Protein AF-A0A662RTA6-F1 (afdb_monomer_lite)

pLDDT: mean 86.13, std 8.51, range [60.94, 93.81]

Foldseek 3Di:
DCVPQWAQDCVAPNRATDGPPDSHGPCVVVDD

Radius of gyration: 9.19 Å; chains: 1; bounding box: 27×12×21 Å

Sequence (32 aa):
MFEDRIIIDLEIRHGKPVIRGTRVPIDIILGS

Secondary structure (DSSP, 8-state):
--TTSEEE-SSSTTT-EEETTS--BHHHHH--

Structure (mmCIF, N/CA/C/O backbone):
data_AF-A0A662RTA6-F1
#
_entry.id   AF-A0A662RTA6-F1
#
loop_
_atom_site.group_PDB
_atom_site.id
_atom_site.type_symbol
_atom_site.label_atom_id
_atom_site.label_alt_id
_atom_site.label_comp_id
_atom_site.label_asym_id
_atom_site.label_entity_id
_atom_site.label_seq_id
_atom_site.pdbx_PDB_ins_code
_atom_site.Cartn_x
_atom_site.Cartn_y
_atom_site.Cartn_z
_atom_site.occupancy
_atom_site.B_iso_or_equiv
_atom_site.auth_seq_id
_atom_site.auth_comp_id
_atom_site.auth_asym_id
_atom_site.auth_atom_id
_atom_site.pdbx_PDB_model_num
ATOM 1 N N . MET A 1 1 ? -18.466 2.893 -3.853 1.00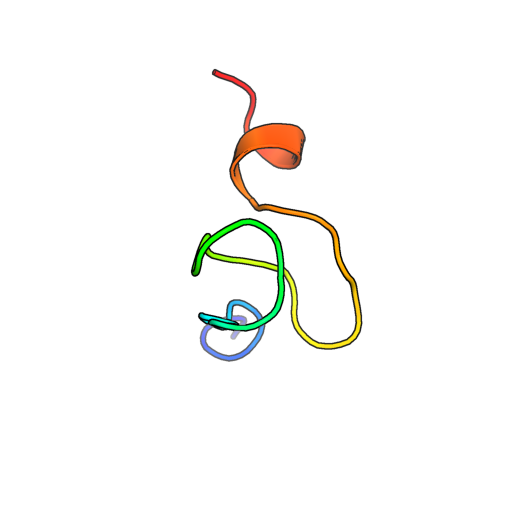 60.94 1 MET A N 1
ATOM 2 C CA . MET A 1 1 ? -18.667 1.433 -3.616 1.00 60.94 1 MET A CA 1
ATOM 3 C C . MET A 1 1 ? 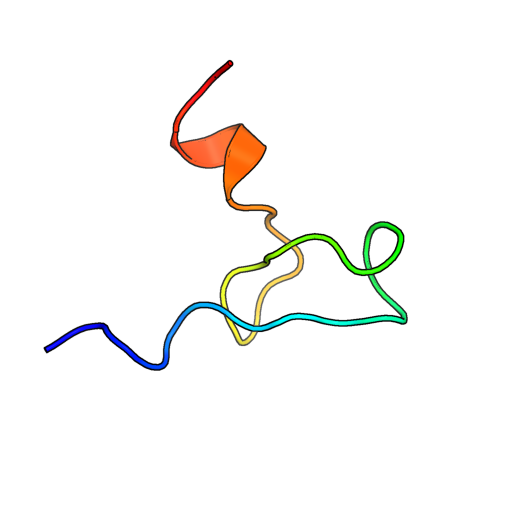-17.366 0.610 -3.637 1.00 60.94 1 MET A C 1
ATOM 5 O O . MET A 1 1 ? -17.432 -0.600 -3.444 1.00 60.94 1 MET A O 1
ATOM 9 N N . PHE A 1 2 ? -16.187 1.225 -3.807 1.00 68.31 2 PHE A N 1
ATOM 10 C CA . PHE A 1 2 ? -14.885 0.528 -3.788 1.00 68.31 2 PHE A CA 1
ATOM 11 C C . PHE A 1 2 ? -13.834 1.237 -2.915 1.00 68.31 2 PHE A C 1
ATOM 13 O O . PHE A 1 2 ? -12.670 0.842 -2.946 1.00 68.31 2 PHE A O 1
ATOM 20 N N . GLU A 1 3 ? -14.226 2.254 -2.137 1.00 70.62 3 GLU A N 1
ATOM 21 C CA . GLU A 1 3 ? -13.299 3.162 -1.449 1.00 70.62 3 GLU A CA 1
ATOM 22 C C . GLU A 1 3 ? -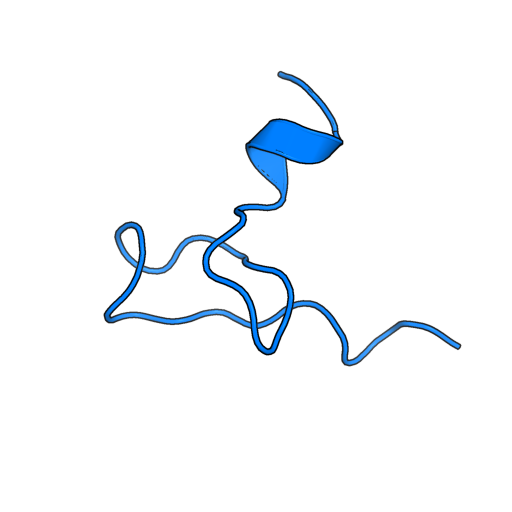12.315 2.473 -0.469 1.00 70.62 3 GLU A C 1
ATOM 24 O O . GLU A 1 3 ? -11.237 3.004 -0.239 1.00 70.62 3 GLU A O 1
ATOM 29 N N . ASP A 1 4 ? -12.591 1.259 0.025 1.00 78.88 4 ASP A N 1
ATOM 30 C CA . ASP A 1 4 ? -11.784 0.595 1.072 1.00 78.88 4 ASP A CA 1
ATOM 31 C C . ASP A 1 4 ? -10.818 -0.510 0.602 1.00 78.88 4 ASP A C 1
ATOM 33 O O . ASP A 1 4 ? -10.206 -1.219 1.417 1.00 78.88 4 ASP A O 1
ATOM 37 N N . ARG A 1 5 ? -10.679 -0.709 -0.713 1.00 89.19 5 ARG A N 1
ATOM 38 C CA . ARG A 1 5 ? -9.849 -1.802 -1.254 1.00 89.19 5 ARG A CA 1
ATOM 39 C C . ARG A 1 5 ? -8.375 -1.455 -1.400 1.00 89.19 5 ARG A C 1
ATOM 41 O O . ARG A 1 5 ? -7.581 -2.378 -1.546 1.00 89.19 5 ARG A O 1
ATOM 48 N N . ILE A 1 6 ? -8.009 -0.178 -1.370 1.00 92.00 6 ILE A N 1
ATOM 49 C CA . ILE A 1 6 ? -6.621 0.266 -1.522 1.00 92.00 6 ILE A CA 1
ATOM 50 C C . ILE A 1 6 ? -6.092 0.637 -0.144 1.00 92.00 6 ILE A C 1
ATOM 52 O O . ILE A 1 6 ? -6.675 1.474 0.538 1.00 92.00 6 ILE A O 1
ATOM 56 N N . ILE A 1 7 ? -5.002 -0.001 0.269 1.00 92.38 7 ILE A N 1
ATOM 57 C CA . ILE A 1 7 ? -4.330 0.288 1.536 1.00 92.38 7 ILE A CA 1
ATOM 58 C C . ILE A 1 7 ? -2.887 0.710 1.279 1.00 92.38 7 ILE A C 1
ATOM 60 O O . ILE A 1 7 ? -2.281 0.319 0.280 1.00 92.38 7 ILE A O 1
ATOM 64 N N . ILE A 1 8 ? -2.340 1.495 2.202 1.00 91.12 8 ILE A N 1
ATOM 65 C CA . ILE A 1 8 ? -0.900 1.720 2.308 1.00 91.12 8 ILE A CA 1
ATOM 66 C C . ILE A 1 8 ? -0.369 0.679 3.290 1.00 91.12 8 ILE A C 1
ATOM 68 O O . ILE A 1 8 ? -0.768 0.673 4.453 1.00 91.12 8 ILE A O 1
ATOM 72 N N . ASP A 1 9 ? 0.517 -0.192 2.823 1.00 86.88 9 ASP A N 1
ATOM 73 C CA . ASP A 1 9 ? 1.206 -1.172 3.659 1.00 86.88 9 ASP A CA 1
ATOM 74 C C . ASP A 1 9 ? 2.697 -0.818 3.693 1.00 86.88 9 ASP A C 1
ATOM 76 O O . ASP A 1 9 ? 3.380 -0.891 2.673 1.00 86.88 9 ASP A O 1
ATOM 80 N N . LEU A 1 10 ? 3.196 -0.381 4.854 1.00 88.00 10 LEU A N 1
ATOM 81 C CA . LEU A 1 10 ? 4.583 0.071 5.018 1.00 88.00 10 LEU A CA 1
ATOM 82 C C . LEU A 1 10 ? 5.599 -1.076 4.936 1.00 88.00 10 LEU A C 1
ATOM 84 O O . LEU A 1 10 ? 6.764 -0.833 4.619 1.00 88.00 10 LEU A O 1
ATOM 88 N N . GLU A 1 11 ? 5.172 -2.312 5.189 1.00 87.31 11 GLU A N 1
ATOM 89 C CA . GLU A 1 11 ? 6.027 -3.499 5.125 1.00 8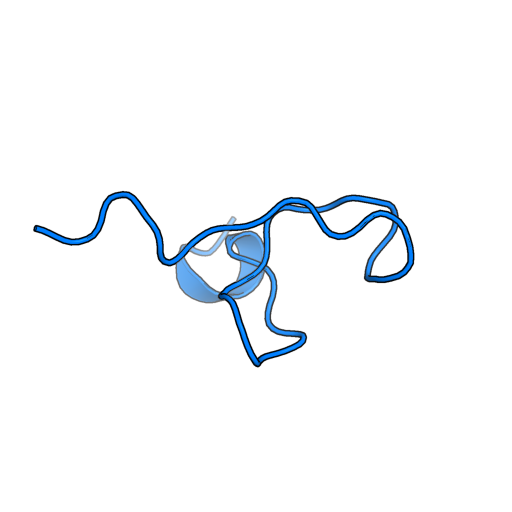7.31 11 GLU A CA 1
ATOM 90 C C . GLU A 1 11 ? 6.148 -4.024 3.686 1.00 87.31 11 GLU A C 1
ATOM 92 O O . GLU A 1 11 ? 7.112 -4.707 3.333 1.00 87.31 11 GLU A O 1
ATOM 97 N N . ILE A 1 12 ? 5.193 -3.674 2.819 1.00 80.31 12 ILE A N 1
ATOM 98 C CA . ILE A 1 12 ? 5.138 -4.120 1.428 1.00 80.31 12 ILE A CA 1
ATOM 99 C C . ILE A 1 12 ? 5.535 -2.987 0.482 1.00 80.31 12 ILE A C 1
ATOM 101 O O . ILE A 1 12 ? 4.979 -1.893 0.497 1.00 80.31 12 ILE A O 1
ATOM 105 N N . ARG A 1 13 ? 6.464 -3.273 -0.442 1.00 81.94 13 ARG A N 1
ATOM 106 C CA . ARG A 1 13 ? 6.779 -2.386 -1.584 1.00 81.94 13 ARG A CA 1
ATOM 107 C C . ARG A 1 13 ? 7.093 -0.931 -1.165 1.00 81.94 13 ARG A C 1
ATOM 109 O O . ARG A 1 13 ? 6.802 -0.017 -1.928 1.00 81.94 13 ARG A O 1
ATOM 116 N N . HIS A 1 14 ? 7.705 -0.724 0.005 1.00 87.06 14 HIS A N 1
ATOM 117 C CA . HIS A 1 14 ? 8.075 0.594 0.551 1.00 87.06 14 HIS A CA 1
ATOM 118 C C . HIS A 1 14 ? 6.891 1.539 0.825 1.00 87.06 14 HIS A C 1
ATOM 120 O O . HIS A 1 14 ? 7.011 2.744 0.613 1.00 87.06 14 HIS A O 1
ATOM 126 N N . GLY A 1 15 ? 5.736 1.024 1.263 1.00 88.38 15 GLY A N 1
ATOM 127 C CA . GLY A 1 15 ? 4.575 1.881 1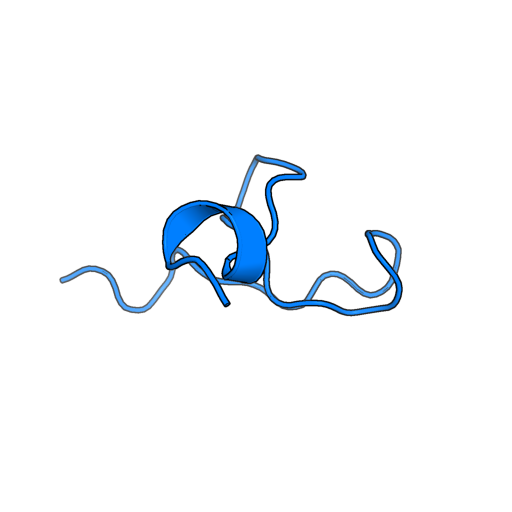.531 1.00 88.38 15 GLY A CA 1
ATOM 128 C C . GLY A 1 15 ? 3.796 2.265 0.276 1.00 88.38 15 GLY A C 1
ATOM 129 O O . GLY A 1 15 ? 3.063 3.252 0.280 1.00 88.38 15 GLY A O 1
ATOM 130 N N . LYS A 1 16 ? 3.953 1.517 -0.821 1.00 91.25 16 LYS A N 1
ATOM 131 C CA . LYS A 1 16 ? 3.153 1.740 -2.028 1.00 91.25 16 LYS A CA 1
ATOM 132 C C . LYS A 1 16 ? 1.679 1.385 -1.783 1.00 91.25 16 LYS A C 1
ATOM 134 O O . LYS A 1 16 ? 1.396 0.450 -1.034 1.00 91.25 16 LYS A O 1
ATOM 139 N N . PRO A 1 17 ? 0.735 2.060 -2.465 1.00 92.56 17 PRO A N 1
ATOM 140 C CA . PRO A 1 17 ? -0.665 1.657 -2.454 1.00 92.56 17 PRO A CA 1
ATOM 141 C C . PRO A 1 17 ? -0.835 0.263 -3.069 1.00 92.56 17 PRO A C 1
ATOM 143 O O . PRO A 1 17 ? -0.435 0.019 -4.214 1.00 92.56 17 PRO A O 1
ATOM 146 N N . VAL A 1 18 ? -1.455 -0.644 -2.318 1.00 93.81 18 VAL A N 1
ATOM 147 C CA . VAL A 1 18 ? -1.709 -2.035 -2.716 1.00 93.81 18 VAL A CA 1
ATOM 148 C C . VAL A 1 18 ? -3.181 -2.395 -2.547 1.00 93.81 18 VAL A C 1
ATOM 150 O O . VAL A 1 18 ? -3.900 -1.791 -1.749 1.00 93.81 18 VAL A O 1
ATOM 153 N N . ILE A 1 19 ? -3.641 -3.411 -3.281 1.00 92.75 19 ILE A N 1
ATOM 154 C CA . ILE A 1 19 ? -4.976 -3.980 -3.060 1.00 92.75 19 ILE A CA 1
ATOM 155 C C . ILE A 1 19 ? -4.968 -4.794 -1.763 1.00 92.75 19 ILE A C 1
ATOM 157 O O . ILE A 1 19 ? -4.193 -5.744 -1.627 1.00 92.75 19 ILE A O 1
ATOM 161 N N . ARG A 1 20 ? -5.874 -4.458 -0.839 1.00 91.25 20 ARG A N 1
ATOM 162 C CA . ARG A 1 20 ? -6.069 -5.127 0.454 1.00 91.25 20 ARG A CA 1
ATOM 163 C C . ARG A 1 20 ? -6.161 -6.646 0.284 1.00 91.25 20 ARG A C 1
ATOM 165 O O . ARG A 1 20 ? -6.914 -7.140 -0.552 1.00 91.25 20 ARG A O 1
ATOM 172 N N . GLY A 1 21 ? -5.419 -7.382 1.112 1.00 89.44 21 GLY A N 1
ATOM 173 C CA . GLY A 1 21 ? -5.372 -8.850 1.075 1.00 89.44 21 GLY A CA 1
ATOM 174 C C . GLY A 1 21 ? -4.478 -9.419 -0.029 1.00 89.44 21 GLY A C 1
ATOM 175 O O . GLY A 1 21 ? -4.368 -10.634 -0.171 1.00 89.44 21 GLY A O 1
ATOM 176 N N . THR A 1 22 ? -3.809 -8.558 -0.793 1.00 90.50 22 THR A N 1
ATOM 177 C CA . THR A 1 22 ? -2.825 -8.941 -1.804 1.00 90.50 22 THR A CA 1
ATOM 178 C C . THR A 1 22 ? -1.529 -8.164 -1.586 1.00 90.50 22 THR A C 1
ATOM 180 O O . THR A 1 22 ? -1.474 -7.224 -0.798 1.00 90.50 22 THR A O 1
ATOM 183 N N . ARG A 1 23 ? -0.479 -8.528 -2.329 1.00 90.75 23 ARG A N 1
ATOM 184 C CA . ARG A 1 23 ? 0.757 -7.732 -2.430 1.00 90.75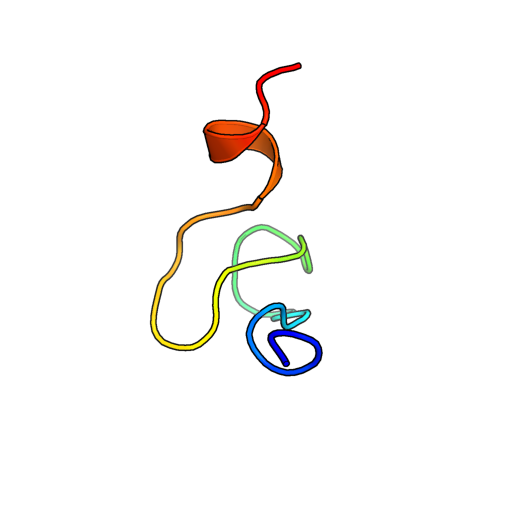 23 ARG A CA 1
ATOM 185 C C . ARG A 1 23 ? 0.891 -7.053 -3.795 1.00 90.75 23 ARG A C 1
ATOM 187 O O . ARG A 1 23 ? 2.007 -6.789 -4.247 1.00 90.75 23 ARG A O 1
ATOM 194 N N . VAL A 1 24 ? -0.236 -6.853 -4.483 1.00 92.38 24 VAL A N 1
ATOM 195 C CA . VAL A 1 24 ? -0.279 -6.291 -5.836 1.00 92.38 24 VAL A CA 1
ATOM 196 C C . VAL A 1 24 ? -0.385 -4.765 -5.734 1.00 92.38 24 VAL A C 1
ATOM 198 O O . VAL A 1 24 ? -1.396 -4.267 -5.230 1.00 92.38 24 VAL A O 1
ATOM 201 N N . PRO A 1 25 ? 0.642 -4.015 -6.175 1.00 92.00 25 PRO A N 1
ATOM 202 C CA . PRO A 1 25 ? 0.602 -2.561 -6.208 1.00 92.00 25 PRO A CA 1
ATOM 203 C C . PRO A 1 25 ? -0.298 -2.053 -7.334 1.00 92.00 25 PRO A C 1
ATOM 205 O O . PRO A 1 25 ? -0.397 -2.663 -8.400 1.00 92.00 25 PRO A O 1
ATOM 208 N N . ILE A 1 26 ? -0.927 -0.904 -7.098 1.00 91.69 26 ILE A N 1
ATOM 209 C CA . ILE A 1 26 ? -1.861 -0.285 -8.048 1.00 91.69 26 ILE A CA 1
ATOM 210 C C . ILE A 1 26 ? -1.172 0.106 -9.363 1.00 91.69 26 ILE A C 1
ATOM 212 O O . ILE A 1 26 ? -1.779 -0.027 -10.425 1.00 91.69 26 ILE A O 1
ATOM 216 N N . ASP A 1 27 ? 0.103 0.510 -9.307 1.00 90.81 27 ASP A N 1
ATOM 217 C CA . ASP A 1 27 ? 0.874 0.914 -10.491 1.00 90.81 27 ASP A CA 1
ATOM 218 C C . ASP A 1 27 ? 1.021 -0.200 -11.544 1.00 90.81 27 ASP A C 1
ATOM 220 O O . ASP A 1 27 ? 1.054 0.084 -12.738 1.00 90.81 27 ASP A O 1
ATOM 224 N N . ILE A 1 28 ? 0.999 -1.472 -11.131 1.00 90.94 28 ILE A N 1
ATOM 225 C CA . ILE A 1 28 ? 1.038 -2.611 -12.063 1.00 90.94 28 ILE A CA 1
ATOM 226 C C . ILE A 1 28 ? -0.289 -2.773 -12.816 1.00 90.94 28 ILE A C 1
ATOM 228 O O . ILE A 1 28 ? -0.298 -3.241 -13.950 1.00 90.94 28 ILE A O 1
ATOM 232 N N . ILE A 1 29 ? -1.413 -2.414 -12.194 1.00 89.50 29 ILE A N 1
ATOM 233 C CA . ILE A 1 29 ? -2.753 -2.630 -12.759 1.00 89.50 29 ILE A CA 1
ATOM 234 C C . ILE A 1 29 ? -3.135 -1.501 -13.708 1.00 89.50 29 ILE A C 1
ATOM 236 O O . ILE A 1 29 ? -3.716 -1.755 -14.759 1.00 89.50 29 ILE A O 1
ATOM 240 N N . LEU A 1 30 ? -2.832 -0.259 -13.329 1.00 89.25 30 LEU A N 1
ATOM 241 C CA . LEU A 1 30 ? -3.160 0.911 -14.142 1.00 89.25 30 LEU A CA 1
ATOM 242 C C . LEU A 1 30 ? -2.184 1.108 -15.309 1.00 89.25 30 LEU A C 1
ATOM 244 O O . LEU A 1 30 ? -2.529 1.796 -16.266 1.00 89.25 30 LEU A O 1
ATOM 248 N N . GLY A 1 31 ? -1.009 0.473 -15.251 1.00 78.19 31 GLY A N 1
ATOM 249 C CA . GLY A 1 31 ? 0.099 0.781 -16.147 1.00 78.19 31 GLY A CA 1
ATOM 250 C C . GLY A 1 31 ? 0.776 2.097 -15.755 1.00 78.19 31 GLY A C 1
ATOM 251 O O . GLY A 1 31 ? 0.219 2.899 -15.004 1.00 78.19 31 GLY A O 1
ATOM 252 N N . SER A 1 32 ? 2.013 2.292 -16.219 1.00 65.62 32 SER A N 1
ATOM 253 C CA . SER A 1 32 ? 2.679 3.604 -16.163 1.00 65.62 32 SER A CA 1
ATOM 254 C C . SER A 1 32 ? 2.173 4.526 -17.261 1.00 65.62 32 SER A C 1
ATOM 256 O O . SER A 1 32 ? 1.922 4.009 -18.372 1.00 65.62 32 SER A O 1
#